Protein AF-A0A9R1H0Z7-F1 (afdb_monomer_lite)

Secondary structure (DSSP, 8-state):
----PPPPPHHHHHHHHHHHHHHHHHHHIIIIIHHHHHHHHHHT-SS-HHHHHHHHHHHHHHHHHHHHHHHHHHHHHHHHHS--HHHHHHHHHHHHHHHHHHHHHHHHHHHH-TT-HHHHHHHHHHHHHHHHHHHHHHHHHHHGGG-

Radius of gyration: 18.46 Å; chains: 1; bounding box: 45×31×62 Å

Structure (mmCIF, N/CA/C/O backbone):
data_AF-A0A9R1H0Z7-F1
#
_entry.id   AF-A0A9R1H0Z7-F1
#
loop_
_atom_site.group_PDB
_atom_site.id
_atom_site.type_symbol
_atom_site.label_atom_id
_atom_site.label_alt_id
_atom_site.label_comp_id
_atom_site.label_asym_id
_atom_site.label_entity_id
_atom_site.label_seq_id
_atom_site.pdbx_PDB_ins_code
_atom_site.Cartn_x
_atom_site.Cartn_y
_atom_site.Cartn_z
_atom_site.occupancy
_atom_site.B_iso_or_equiv
_atom_site.auth_seq_id
_atom_site.auth_comp_id
_atom_site.auth_asym_id
_atom_site.auth_atom_id
_atom_site.pdbx_PDB_model_num
ATOM 1 N N . MET A 1 1 ? -2.146 -20.745 40.136 1.00 42.03 1 MET A N 1
ATOM 2 C CA . MET A 1 1 ? -2.365 -19.402 39.562 1.00 42.03 1 MET A CA 1
ATOM 3 C C . MET A 1 1 ? -2.426 -19.562 38.053 1.00 42.03 1 MET A C 1
ATOM 5 O O . MET A 1 1 ? -1.386 -19.587 37.411 1.00 42.03 1 MET A O 1
ATOM 9 N N . ASP A 1 2 ? -3.625 -19.754 37.502 1.00 48.12 2 ASP A N 1
ATOM 10 C CA . ASP A 1 2 ? -3.820 -19.794 36.050 1.00 48.12 2 ASP A CA 1
ATOM 11 C C . ASP A 1 2 ? -3.721 -18.372 35.506 1.00 48.12 2 ASP A C 1
ATOM 13 O O . ASP A 1 2 ? -4.673 -17.590 35.553 1.00 48.12 2 ASP A O 1
ATOM 17 N N . GLY A 1 3 ? -2.530 -18.016 35.028 1.00 47.34 3 GLY A N 1
ATOM 18 C CA . GLY A 1 3 ? -2.298 -16.781 34.295 1.00 47.34 3 GLY A CA 1
ATOM 19 C C . GLY A 1 3 ? -3.058 -16.824 32.974 1.00 47.34 3 GLY A C 1
ATOM 20 O O . GLY A 1 3 ? -2.512 -17.238 31.952 1.00 47.34 3 GLY A O 1
ATOM 21 N N . LYS A 1 4 ? -4.331 -16.413 32.980 1.00 56.72 4 LYS A N 1
ATOM 22 C CA . LYS A 1 4 ? -5.076 -16.143 31.747 1.00 56.72 4 LYS A CA 1
ATOM 23 C C . LYS A 1 4 ? -4.284 -15.107 30.953 1.00 56.72 4 LYS A C 1
ATOM 25 O O . LYS A 1 4 ? -4.177 -13.957 31.372 1.00 56.72 4 LYS A O 1
ATOM 30 N N . LYS A 1 5 ? -3.714 -15.523 29.816 1.00 57.84 5 LYS A N 1
ATOM 31 C CA . LYS A 1 5 ? -3.049 -14.605 28.886 1.00 57.84 5 LYS A CA 1
ATOM 32 C C . LYS A 1 5 ? -4.028 -13.477 28.534 1.00 57.84 5 LYS A C 1
ATOM 34 O O . LYS A 1 5 ? -5.180 -13.783 28.209 1.00 57.84 5 LYS A O 1
ATOM 39 N N . PRO A 1 6 ? -3.602 -12.204 28.589 1.00 61.47 6 PRO A N 1
ATOM 40 C CA . PRO A 1 6 ? -4.458 -11.096 28.198 1.00 61.47 6 PRO A CA 1
ATOM 41 C C . PRO A 1 6 ? -4.920 -11.305 26.752 1.00 61.47 6 PRO A C 1
ATOM 43 O O . PRO A 1 6 ? -4.118 -11.561 25.852 1.00 61.47 6 PRO A O 1
ATOM 46 N N . LYS A 1 7 ? -6.239 -11.279 26.546 1.00 81.00 7 LYS A N 1
ATOM 47 C CA . LYS A 1 7 ? -6.861 -11.510 25.242 1.00 81.00 7 LYS A CA 1
ATOM 48 C C . LYS A 1 7 ? -6.914 -10.171 24.514 1.00 81.00 7 LYS A C 1
ATOM 50 O O . LYS A 1 7 ? -7.559 -9.247 24.997 1.00 81.00 7 LYS A O 1
ATOM 55 N N . ILE A 1 8 ? -6.223 -10.066 23.380 1.00 79.38 8 ILE A N 1
ATOM 56 C CA . ILE A 1 8 ? -6.230 -8.844 22.565 1.00 79.38 8 ILE A CA 1
ATOM 57 C C . ILE A 1 8 ? -7.672 -8.581 22.089 1.00 79.38 8 ILE A C 1
ATOM 59 O O . ILE A 1 8 ? -8.286 -9.510 21.536 1.00 79.38 8 ILE A O 1
ATOM 63 N N . PRO A 1 9 ? -8.200 -7.356 22.279 1.00 85.25 9 PRO A N 1
ATOM 64 C CA . PRO A 1 9 ? -9.499 -6.950 21.750 1.00 85.25 9 PRO A CA 1
ATOM 65 C C . PRO A 1 9 ? -9.626 -7.240 20.243 1.00 85.25 9 PRO A C 1
ATOM 67 O O . PRO A 1 9 ? -8.643 -7.223 19.495 1.00 85.25 9 PRO A O 1
ATOM 70 N N . ALA A 1 10 ? -10.818 -7.635 19.790 1.00 83.94 10 ALA A N 1
ATOM 71 C CA . ALA A 1 10 ? -11.011 -8.147 18.427 1.00 83.94 10 ALA A CA 1
ATOM 72 C C . ALA A 1 10 ? -10.793 -7.077 17.342 1.00 83.94 10 ALA A C 1
ATOM 74 O O . ALA A 1 10 ? -10.303 -7.379 16.257 1.00 83.94 10 ALA A O 1
ATOM 75 N N . ASP A 1 11 ? -11.137 -5.844 17.665 1.00 80.56 11 ASP A N 1
ATOM 76 C CA . ASP A 1 11 ? -10.887 -4.596 16.954 1.00 80.56 11 ASP A CA 1
ATOM 77 C C . ASP A 1 11 ? -9.399 -4.281 16.811 1.00 80.56 11 ASP A C 1
ATOM 79 O O . ASP A 1 11 ? -8.906 -4.182 15.687 1.00 80.56 11 ASP A O 1
ATOM 83 N N . VAL A 1 12 ? -8.658 -4.256 17.925 1.00 83.12 12 VAL A N 1
ATOM 84 C CA . VAL A 1 12 ? -7.204 -4.049 17.925 1.00 83.12 12 VAL A CA 1
ATOM 85 C C . VAL A 1 12 ? -6.523 -5.111 17.071 1.00 83.12 12 VAL A C 1
ATOM 87 O O . VAL A 1 12 ? -5.655 -4.799 16.256 1.00 83.12 12 VAL A O 1
ATOM 90 N N . ARG A 1 13 ? -6.950 -6.374 17.200 1.00 84.94 13 ARG A N 1
ATOM 91 C CA . ARG A 1 13 ? -6.430 -7.474 16.382 1.00 84.94 13 ARG A CA 1
ATOM 92 C C . ARG A 1 13 ? -6.691 -7.246 14.892 1.00 84.94 13 ARG A C 1
ATOM 94 O O . ARG A 1 13 ? -5.771 -7.434 14.104 1.00 84.94 13 ARG A O 1
ATOM 101 N N . ARG A 1 14 ? -7.901 -6.834 14.503 1.00 83.19 14 ARG A N 1
ATOM 102 C CA . ARG A 1 14 ? -8.255 -6.591 13.094 1.00 83.19 14 ARG A CA 1
ATOM 103 C C . ARG A 1 14 ? -7.528 -5.396 12.495 1.00 83.19 14 ARG A C 1
ATOM 105 O O . ARG A 1 14 ? -6.961 -5.536 11.418 1.00 83.19 14 ARG A O 1
ATOM 112 N N . ALA A 1 15 ? -7.476 -4.260 13.187 1.00 84.06 15 ALA A N 1
ATOM 113 C CA . ALA A 1 15 ? -6.725 -3.097 12.716 1.00 84.06 15 ALA A CA 1
ATOM 114 C C . ALA A 1 15 ? -5.225 -3.407 12.593 1.00 84.06 15 ALA A C 1
ATOM 116 O O . ALA A 1 15 ? -4.585 -3.009 11.623 1.00 84.06 15 ALA A O 1
ATOM 117 N N . SER A 1 16 ? -4.676 -4.182 13.536 1.00 84.00 16 SER A N 1
ATOM 118 C CA . SER A 1 16 ? -3.283 -4.637 13.476 1.00 84.00 16 SER A CA 1
ATOM 119 C C . SER A 1 16 ? -3.044 -5.577 12.296 1.00 84.00 16 SER A C 1
ATOM 121 O O . SER A 1 16 ? -2.036 -5.445 11.612 1.00 84.00 16 SER A O 1
ATOM 123 N N . GLN A 1 17 ? -3.965 -6.509 12.026 1.00 85.62 17 GLN A N 1
ATOM 124 C CA . GLN A 1 17 ? -3.896 -7.376 10.847 1.00 85.62 17 GLN A CA 1
ATOM 125 C C . GLN A 1 17 ? -3.959 -6.560 9.557 1.00 85.62 17 GLN A C 1
ATOM 127 O O . GLN A 1 17 ? -3.157 -6.795 8.662 1.00 85.62 17 GLN A O 1
ATOM 132 N N . TRP A 1 18 ? -4.854 -5.576 9.485 1.00 85.88 18 TRP A N 1
ATOM 133 C CA . TRP A 1 18 ? -4.978 -4.682 8.340 1.00 85.88 18 TRP A CA 1
ATOM 134 C C . TRP A 1 18 ? -3.681 -3.914 8.067 1.00 85.88 18 TRP A C 1
ATOM 136 O O . TRP A 1 18 ? -3.125 -3.994 6.973 1.00 85.88 18 TRP A O 1
ATOM 146 N N . ALA A 1 19 ? -3.157 -3.231 9.088 1.00 88.19 19 ALA A N 1
ATOM 147 C CA . ALA A 1 19 ? -1.897 -2.502 9.003 1.00 88.19 19 ALA A CA 1
ATOM 148 C C . ALA A 1 19 ? -0.724 -3.424 8.637 1.00 88.19 19 ALA A C 1
ATOM 150 O O . ALA A 1 19 ? 0.095 -3.074 7.792 1.00 88.19 19 ALA A O 1
ATOM 151 N N . LEU A 1 20 ? -0.654 -4.620 9.233 1.00 87.12 20 LEU A N 1
ATOM 152 C CA . LEU A 1 20 ? 0.402 -5.591 8.955 1.00 87.12 20 LEU A CA 1
ATOM 153 C C . LEU A 1 20 ? 0.345 -6.096 7.513 1.00 87.12 20 LEU A C 1
ATOM 155 O O . LEU A 1 20 ? 1.388 -6.202 6.875 1.00 87.12 20 LEU A O 1
ATOM 159 N N . VAL A 1 21 ? -0.846 -6.401 6.995 1.00 86.62 21 VAL A N 1
ATOM 160 C CA . VAL A 1 21 ? -1.034 -6.856 5.612 1.00 86.62 21 VAL A CA 1
ATOM 161 C C . VAL A 1 21 ? -0.605 -5.763 4.631 1.00 86.62 21 VAL A C 1
ATOM 163 O O . VAL A 1 21 ? 0.205 -6.047 3.749 1.00 86.62 21 VAL A O 1
ATOM 166 N N . ASN A 1 22 ? -1.035 -4.513 4.830 1.00 85.94 22 ASN A N 1
ATOM 167 C CA . ASN A 1 22 ? -0.638 -3.402 3.958 1.00 85.94 22 ASN A CA 1
ATOM 168 C C . ASN A 1 22 ? 0.852 -3.081 4.045 1.00 85.94 22 ASN A C 1
ATOM 170 O O . ASN A 1 22 ? 1.517 -2.941 3.018 1.00 85.94 22 ASN A O 1
ATOM 174 N N . ALA A 1 23 ? 1.413 -3.029 5.253 1.00 86.62 23 ALA A N 1
ATOM 175 C CA . ALA A 1 23 ? 2.847 -2.843 5.431 1.00 86.62 23 ALA A CA 1
ATOM 176 C C . ALA A 1 23 ? 3.637 -3.968 4.752 1.00 86.62 23 ALA A C 1
ATOM 178 O O . ALA A 1 23 ? 4.591 -3.693 4.030 1.00 86.62 23 ALA A O 1
ATOM 179 N N . SER A 1 24 ? 3.214 -5.224 4.916 1.00 86.31 24 SER A N 1
ATOM 180 C CA . SER A 1 24 ? 3.873 -6.377 4.295 1.00 86.31 24 SER A CA 1
ATOM 181 C C . SER A 1 24 ? 3.802 -6.318 2.773 1.00 86.31 24 SER A C 1
ATOM 183 O O . SER A 1 24 ? 4.800 -6.588 2.112 1.00 86.31 24 SER A O 1
ATOM 185 N N . PHE A 1 25 ? 2.660 -5.921 2.210 1.00 85.62 25 PHE A N 1
ATOM 186 C CA . PHE A 1 25 ? 2.497 -5.743 0.770 1.00 85.62 25 PHE A CA 1
ATOM 187 C C . PHE A 1 25 ? 3.436 -4.668 0.210 1.00 85.62 25 PHE A C 1
ATOM 189 O O . PHE A 1 25 ? 4.153 -4.909 -0.766 1.00 85.62 25 PHE A O 1
ATOM 196 N N . HIS A 1 26 ? 3.480 -3.496 0.844 1.00 85.19 26 HIS A N 1
ATOM 197 C CA . HIS A 1 26 ? 4.337 -2.402 0.395 1.00 85.19 26 HIS A CA 1
ATOM 198 C C . HIS A 1 26 ? 5.825 -2.695 0.626 1.00 85.19 26 HIS A C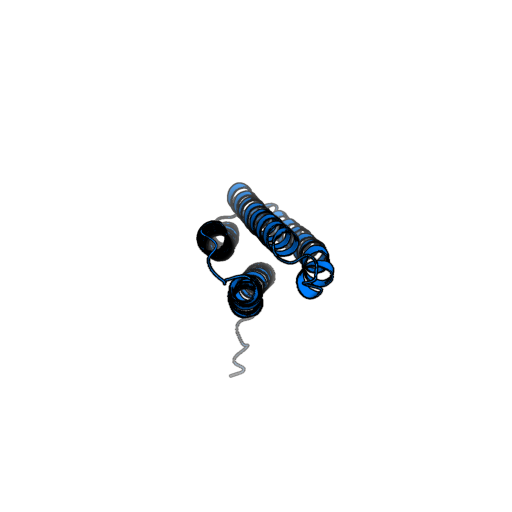 1
ATOM 200 O O . HIS A 1 26 ? 6.640 -2.375 -0.237 1.00 85.19 26 HIS A O 1
ATOM 206 N N . LEU A 1 27 ? 6.190 -3.374 1.719 1.00 86.31 27 LEU A N 1
ATOM 207 C CA . LEU A 1 27 ? 7.557 -3.848 1.961 1.00 86.31 27 LEU A CA 1
ATOM 208 C C . LEU A 1 27 ? 7.972 -4.907 0.940 1.00 86.31 27 LEU A C 1
ATOM 210 O O . LEU A 1 27 ? 9.058 -4.810 0.378 1.00 86.31 27 LEU A O 1
ATOM 214 N N . PHE A 1 28 ? 7.117 -5.891 0.658 1.00 83.88 28 PHE A N 1
ATOM 215 C CA . PHE A 1 28 ? 7.384 -6.889 -0.374 1.00 83.88 28 PHE A CA 1
ATOM 216 C C . PHE A 1 28 ? 7.587 -6.217 -1.734 1.00 83.88 28 PHE A C 1
ATOM 218 O O . PHE A 1 28 ? 8.560 -6.503 -2.427 1.00 83.88 28 PHE A O 1
ATOM 225 N N . SER A 1 29 ? 6.731 -5.258 -2.084 1.00 80.38 29 SER A N 1
ATOM 226 C CA . SER A 1 29 ? 6.877 -4.489 -3.321 1.00 80.38 29 SER A CA 1
ATOM 227 C C . SER A 1 29 ? 8.200 -3.709 -3.346 1.00 80.38 29 SER A C 1
ATOM 229 O O . SER A 1 29 ? 8.940 -3.764 -4.328 1.00 80.38 29 SER A O 1
ATOM 231 N N . PHE A 1 30 ? 8.566 -3.065 -2.235 1.00 81.25 30 PHE A N 1
ATOM 232 C CA . PHE A 1 30 ? 9.821 -2.326 -2.108 1.00 81.25 30 PHE A CA 1
ATOM 233 C C . PHE A 1 30 ? 11.062 -3.223 -2.210 1.00 81.25 30 PHE A C 1
ATOM 235 O O . PHE A 1 30 ? 12.031 -2.841 -2.856 1.00 81.25 30 PHE A O 1
ATOM 242 N N . PHE A 1 31 ? 11.071 -4.396 -1.574 1.00 81.06 31 PHE A N 1
ATOM 243 C CA . PHE A 1 31 ? 12.267 -5.239 -1.482 1.00 81.06 31 PHE A CA 1
ATOM 244 C C . PHE A 1 31 ? 12.378 -6.294 -2.581 1.00 81.06 31 PHE A C 1
ATOM 246 O O . PHE A 1 31 ? 13.492 -6.644 -2.952 1.00 81.06 31 PHE A O 1
ATOM 253 N N . ALA A 1 32 ? 11.266 -6.809 -3.108 1.00 75.94 32 ALA A N 1
ATOM 254 C CA . ALA A 1 32 ? 11.280 -7.869 -4.118 1.00 75.94 32 ALA A CA 1
ATOM 255 C C . ALA A 1 32 ? 11.092 -7.326 -5.541 1.00 75.94 32 ALA A C 1
ATOM 257 O O . ALA A 1 32 ? 11.758 -7.783 -6.474 1.00 75.94 32 ALA A O 1
ATOM 258 N N . VAL A 1 33 ? 10.215 -6.332 -5.719 1.00 73.31 33 VAL A N 1
ATOM 259 C CA . VAL A 1 33 ? 9.879 -5.801 -7.051 1.00 73.31 33 VAL A CA 1
ATOM 260 C C . VAL A 1 33 ? 10.840 -4.691 -7.467 1.00 73.31 33 VAL A C 1
ATOM 262 O O . VAL A 1 33 ? 11.240 -4.630 -8.623 1.00 73.31 33 VAL A O 1
ATOM 265 N N . ARG A 1 34 ? 11.288 -3.838 -6.539 1.00 75.62 34 ARG A N 1
ATOM 266 C CA . ARG A 1 34 ? 12.234 -2.761 -6.875 1.00 75.62 34 ARG A CA 1
ATOM 267 C C . ARG A 1 34 ? 13.570 -3.270 -7.435 1.00 75.62 34 ARG A C 1
ATOM 269 O O . ARG A 1 34 ? 13.996 -2.708 -8.439 1.00 75.62 34 ARG A O 1
ATOM 276 N N . PRO A 1 35 ? 14.244 -4.291 -6.864 1.00 73.12 35 PRO A N 1
ATOM 277 C CA . PRO A 1 35 ? 15.506 -4.759 -7.433 1.00 73.12 35 PRO A CA 1
ATOM 278 C C . PRO A 1 35 ? 15.308 -5.414 -8.798 1.00 73.12 35 PRO A C 1
ATOM 280 O O . PRO A 1 35 ? 16.086 -5.162 -9.705 1.00 73.12 35 PRO A O 1
ATOM 283 N N . SER A 1 36 ? 14.245 -6.206 -8.971 1.00 70.06 36 SER A N 1
ATOM 284 C CA . SER A 1 36 ? 13.924 -6.829 -10.262 1.00 70.06 36 SER A CA 1
ATOM 285 C C . SER A 1 36 ? 13.578 -5.789 -11.332 1.00 70.06 36 SER A C 1
ATOM 287 O O . SER A 1 36 ? 14.040 -5.910 -12.463 1.00 70.06 36 SER A O 1
ATOM 289 N N . ALA A 1 37 ? 12.874 -4.718 -10.961 1.00 70.00 37 ALA A N 1
ATOM 290 C CA . ALA A 1 37 ? 12.657 -3.557 -11.818 1.00 70.00 37 ALA A CA 1
ATOM 291 C C . ALA A 1 37 ? 13.966 -2.832 -12.161 1.00 70.00 37 ALA A C 1
ATOM 293 O O . ALA A 1 37 ? 14.188 -2.495 -13.318 1.00 70.00 37 ALA A O 1
ATOM 294 N N . ALA A 1 38 ? 14.856 -2.631 -11.185 1.00 72.25 38 ALA A N 1
ATOM 295 C CA . ALA A 1 38 ? 16.163 -2.025 -11.428 1.00 72.25 38 ALA A CA 1
ATOM 296 C C . ALA A 1 38 ? 17.010 -2.871 -12.390 1.00 72.25 38 ALA A C 1
ATOM 298 O O . ALA A 1 38 ? 17.647 -2.313 -13.271 1.00 72.25 38 ALA A O 1
ATOM 299 N N . TYR A 1 39 ? 16.968 -4.204 -12.285 1.00 69.75 39 TYR A N 1
ATOM 300 C CA . TYR A 1 39 ? 17.622 -5.097 -13.247 1.00 69.75 39 TYR A CA 1
ATOM 301 C C . TYR A 1 39 ? 17.010 -5.014 -14.650 1.00 69.75 39 TYR A C 1
ATOM 303 O O . TYR A 1 39 ? 17.758 -5.016 -15.623 1.00 69.75 39 TYR A O 1
ATOM 311 N N . ALA A 1 40 ? 15.681 -4.928 -14.769 1.00 68.25 40 ALA A N 1
ATOM 312 C CA . ALA A 1 40 ? 15.017 -4.767 -16.063 1.00 68.25 40 ALA A CA 1
ATOM 313 C C . ALA A 1 40 ? 15.410 -3.439 -16.735 1.00 68.25 40 ALA A C 1
ATOM 315 O O . ALA A 1 40 ? 15.769 -3.422 -17.910 1.00 68.25 40 ALA A O 1
ATOM 316 N N . VAL A 1 41 ? 15.439 -2.344 -15.966 1.00 67.62 41 VAL A N 1
ATOM 317 C CA . VAL A 1 41 ? 15.874 -1.024 -16.450 1.00 67.62 41 VAL A CA 1
ATOM 318 C C . VAL A 1 41 ? 17.373 -1.023 -16.782 1.00 67.62 41 VAL A C 1
ATOM 320 O O . VAL A 1 41 ? 17.753 -0.532 -17.841 1.00 67.62 41 VAL A O 1
ATOM 323 N N . ALA A 1 42 ? 18.217 -1.645 -15.952 1.00 67.94 42 ALA A N 1
ATOM 324 C CA . ALA A 1 42 ? 19.658 -1.770 -16.188 1.00 67.94 42 ALA A CA 1
ATOM 325 C C . ALA A 1 42 ? 20.008 -2.666 -17.393 1.00 67.94 42 ALA A C 1
ATOM 327 O O . ALA A 1 42 ? 21.010 -2.454 -18.071 1.00 67.94 42 ALA A O 1
ATOM 328 N N . GLY A 1 43 ? 19.169 -3.649 -17.730 1.00 63.41 43 GLY A N 1
ATOM 329 C CA . GLY A 1 43 ? 19.301 -4.408 -18.979 1.00 63.41 43 GLY A CA 1
ATOM 330 C C . GLY A 1 43 ? 19.145 -3.535 -20.233 1.00 63.41 43 GLY A C 1
ATOM 331 O O . GLY A 1 43 ? 19.678 -3.873 -21.288 1.00 63.41 43 GLY A O 1
ATOM 332 N N . TYR A 1 44 ? 18.468 -2.392 -20.099 1.00 57.19 44 TYR A N 1
ATOM 333 C CA . TYR A 1 44 ? 18.287 -1.371 -21.131 1.00 57.19 44 TYR A CA 1
ATOM 334 C C . TYR A 1 44 ? 19.381 -0.272 -21.085 1.00 57.19 44 TYR A C 1
ATOM 336 O O . TYR A 1 44 ? 19.479 0.540 -22.005 1.00 57.19 44 TYR A O 1
ATOM 344 N N . GLU A 1 45 ? 20.228 -0.242 -20.041 1.00 56.38 45 GLU A N 1
ATOM 345 C CA . GLU A 1 45 ? 21.135 0.868 -19.663 1.00 56.38 45 GLU A CA 1
ATOM 346 C C . GLU A 1 45 ? 22.418 1.032 -20.495 1.00 56.38 45 GLU A C 1
ATOM 348 O O . GLU A 1 45 ? 23.368 1.694 -20.065 1.00 56.38 45 GLU A O 1
ATOM 353 N N . ALA A 1 46 ? 22.471 0.582 -21.743 1.00 52.88 46 ALA A N 1
ATOM 354 C CA . ALA A 1 46 ? 23.501 1.130 -22.619 1.00 52.88 46 ALA A CA 1
ATOM 355 C C . ALA A 1 46 ? 23.112 2.571 -23.027 1.00 52.88 46 ALA A C 1
ATOM 357 O O . ALA A 1 46 ? 22.620 2.797 -24.125 1.00 52.88 46 ALA A O 1
ATOM 358 N N . THR A 1 47 ? 23.373 3.558 -22.152 1.00 54.00 47 THR A N 1
ATOM 359 C CA . THR A 1 47 ? 23.495 5.017 -22.422 1.00 54.00 47 THR A CA 1
ATOM 360 C C . THR A 1 47 ? 22.247 5.929 -22.503 1.00 54.00 47 THR A C 1
ATOM 362 O O . THR A 1 47 ? 22.313 6.963 -23.166 1.00 54.00 47 THR A O 1
ATOM 365 N N . CYS A 1 48 ? 21.134 5.666 -21.801 1.00 67.88 48 CYS A N 1
ATOM 366 C CA . CYS A 1 48 ? 19.942 6.539 -21.891 1.00 67.88 48 CYS A CA 1
ATOM 367 C C . CYS A 1 48 ? 19.647 7.364 -20.616 1.00 67.88 48 CYS A C 1
ATOM 369 O O . CYS A 1 48 ? 19.375 6.814 -19.551 1.00 67.88 48 CYS A O 1
ATOM 371 N N . SER A 1 49 ? 19.614 8.700 -20.742 1.00 68.06 49 SER A N 1
ATOM 372 C CA . SER A 1 49 ? 19.237 9.642 -19.666 1.00 68.06 49 SER A CA 1
ATOM 373 C C . SER A 1 49 ? 17.806 9.438 -19.145 1.00 68.06 49 SER A C 1
ATOM 375 O O . SER A 1 49 ? 17.515 9.793 -18.003 1.00 68.06 49 SER A O 1
ATOM 377 N N . GLU A 1 50 ? 16.906 8.874 -19.954 1.00 69.75 50 GLU A N 1
ATOM 378 C CA . GLU A 1 50 ? 15.520 8.593 -19.556 1.00 69.75 50 GLU A CA 1
ATOM 379 C C . GLU A 1 50 ? 15.429 7.419 -18.564 1.00 69.75 50 GLU A C 1
ATOM 381 O O . GLU A 1 50 ? 14.536 7.400 -17.717 1.00 69.75 50 GLU A O 1
ATOM 386 N N . CYS A 1 51 ? 16.388 6.482 -18.590 1.00 71.50 51 CYS A N 1
ATOM 387 C CA . CYS A 1 51 ? 16.430 5.334 -17.673 1.00 71.50 51 CYS A CA 1
ATOM 388 C C . CYS A 1 51 ? 16.754 5.753 -16.228 1.00 71.50 51 CYS A C 1
ATOM 390 O O . CYS A 1 51 ? 16.152 5.245 -15.278 1.00 71.50 51 CYS A O 1
ATOM 392 N N . VAL A 1 52 ? 17.644 6.737 -16.057 1.00 72.06 52 VAL A N 1
ATOM 393 C CA . VAL A 1 52 ? 17.966 7.320 -14.741 1.00 72.06 52 VAL A CA 1
ATOM 394 C C . VAL A 1 52 ? 16.740 8.031 -14.162 1.00 72.06 52 VAL A C 1
ATOM 396 O O . VAL A 1 52 ? 16.341 7.762 -13.030 1.00 72.06 52 VAL A O 1
ATOM 399 N N . ALA A 1 53 ? 16.067 8.859 -14.970 1.00 79.00 53 ALA A N 1
ATOM 400 C CA . ALA A 1 53 ? 14.856 9.565 -14.552 1.00 79.00 53 ALA A CA 1
ATOM 401 C C . ALA A 1 53 ? 13.711 8.605 -14.174 1.00 79.00 53 ALA A C 1
ATOM 403 O O . ALA A 1 53 ? 12.984 8.845 -13.205 1.00 79.00 53 ALA A O 1
ATOM 404 N N . LEU A 1 54 ? 13.559 7.497 -14.906 1.00 81.44 54 LEU A N 1
ATOM 405 C CA . LEU A 1 54 ? 12.592 6.450 -14.582 1.00 81.44 54 LEU A CA 1
ATOM 406 C C . LEU A 1 54 ? 12.918 5.764 -13.246 1.00 81.44 54 LEU A C 1
ATOM 408 O O . LEU A 1 54 ? 12.021 5.565 -12.424 1.00 81.44 54 LEU A O 1
ATOM 412 N N . THR A 1 55 ? 14.187 5.435 -13.007 1.00 80.62 55 THR A N 1
ATOM 413 C CA . THR A 1 55 ? 14.647 4.783 -11.769 1.00 80.62 55 THR A CA 1
ATOM 414 C C . THR A 1 55 ? 14.408 5.656 -10.537 1.00 80.62 55 THR A C 1
ATOM 416 O O . THR A 1 55 ? 13.914 5.169 -9.509 1.00 80.62 55 THR A O 1
ATOM 419 N N . ASP A 1 56 ? 14.684 6.956 -10.644 1.00 83.44 56 ASP A N 1
ATOM 420 C CA . ASP A 1 56 ? 14.416 7.929 -9.583 1.00 83.44 56 ASP A CA 1
ATOM 421 C C . ASP A 1 56 ? 12.914 8.059 -9.317 1.00 83.44 56 ASP A C 1
ATOM 423 O O . ASP A 1 56 ? 12.469 8.010 -8.165 1.00 83.44 56 ASP A O 1
ATOM 427 N N . LYS A 1 57 ? 12.105 8.134 -10.381 1.00 87.69 57 LYS A N 1
ATOM 428 C CA . LYS A 1 57 ? 10.642 8.195 -10.281 1.00 87.69 57 LYS A CA 1
ATOM 429 C C . LYS A 1 57 ? 10.063 6.951 -9.605 1.00 87.69 57 LYS A C 1
ATOM 431 O O . LYS A 1 57 ? 9.239 7.080 -8.699 1.00 87.69 57 LYS A O 1
ATOM 436 N N . LEU A 1 58 ? 10.507 5.755 -9.998 1.00 86.50 58 LEU A N 1
ATOM 437 C CA . LEU A 1 58 ? 10.100 4.494 -9.370 1.00 86.50 58 LEU A CA 1
ATOM 438 C C . LEU A 1 58 ? 10.514 4.449 -7.895 1.00 86.50 58 LEU A C 1
ATOM 440 O O . LEU A 1 58 ? 9.710 4.075 -7.042 1.00 86.50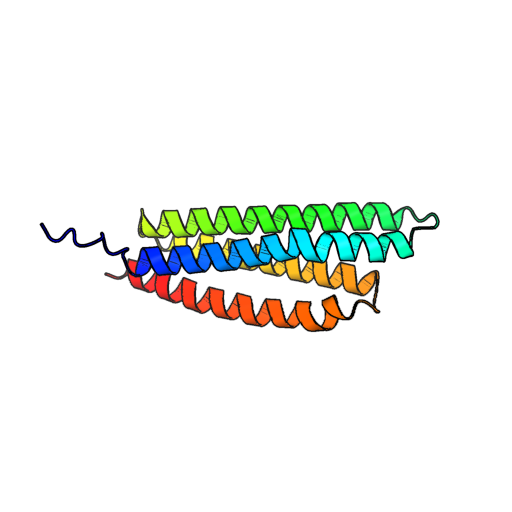 58 LEU A O 1
ATOM 444 N N . SER A 1 59 ? 11.733 4.884 -7.569 1.00 85.44 59 SER A N 1
ATOM 445 C CA . SER A 1 59 ? 12.204 4.961 -6.181 1.00 85.44 59 SER A CA 1
ATOM 446 C C . SER A 1 59 ? 11.348 5.913 -5.336 1.00 85.44 59 SER A C 1
ATOM 448 O O . SER A 1 59 ? 10.982 5.566 -4.212 1.00 85.44 59 SER A O 1
ATOM 450 N N . GLY A 1 60 ? 10.964 7.067 -5.888 1.00 89.00 60 GLY A N 1
ATOM 451 C CA . GLY A 1 60 ? 10.042 8.003 -5.245 1.00 89.00 60 GLY A CA 1
ATOM 452 C C . GLY A 1 60 ? 8.667 7.388 -4.973 1.00 89.00 60 GLY A C 1
ATOM 453 O O . GLY A 1 60 ? 8.161 7.492 -3.857 1.00 89.00 60 GLY A O 1
ATOM 454 N N . LEU A 1 61 ? 8.088 6.678 -5.947 1.00 91.12 61 LEU A N 1
ATOM 455 C CA . LEU A 1 61 ? 6.800 5.991 -5.778 1.00 91.12 61 LEU A CA 1
ATOM 456 C C . LEU A 1 61 ? 6.853 4.937 -4.666 1.00 91.12 61 LEU A C 1
ATOM 458 O O . LEU A 1 61 ? 5.947 4.871 -3.833 1.00 91.12 61 LEU A O 1
ATOM 462 N N . TRP A 1 62 ? 7.928 4.149 -4.612 1.00 88.50 62 TRP A N 1
ATOM 463 C CA . TRP A 1 62 ? 8.128 3.144 -3.568 1.00 88.50 62 TRP A CA 1
ATOM 464 C C . TRP A 1 62 ? 8.256 3.755 -2.169 1.00 88.50 62 TRP A C 1
ATOM 466 O O . TRP A 1 62 ? 7.674 3.230 -1.219 1.00 88.50 62 TRP A O 1
ATOM 476 N N . LEU A 1 63 ? 8.952 4.887 -2.034 1.00 89.62 63 LEU A N 1
ATOM 477 C CA . LEU A 1 63 ? 9.034 5.620 -0.767 1.00 89.62 63 LEU A CA 1
ATOM 478 C C . LEU A 1 63 ? 7.672 6.175 -0.335 1.00 89.62 63 LEU A C 1
ATOM 480 O O . LEU A 1 63 ? 7.308 6.047 0.835 1.00 89.62 63 LEU A O 1
ATOM 484 N N . VAL A 1 64 ? 6.897 6.736 -1.268 1.00 92.25 64 VAL A N 1
ATOM 485 C CA . VAL A 1 64 ? 5.541 7.228 -0.982 1.00 92.25 64 VAL A CA 1
ATOM 486 C C . VAL A 1 64 ? 4.637 6.089 -0.512 1.00 92.25 64 VAL A C 1
ATOM 488 O O . VAL A 1 64 ? 3.913 6.259 0.461 1.00 92.25 64 VAL A O 1
ATOM 491 N N . MET A 1 65 ? 4.714 4.908 -1.127 1.00 90.88 65 MET A N 1
ATOM 492 C CA . MET A 1 65 ? 3.951 3.735 -0.686 1.00 90.88 65 MET A CA 1
ATOM 493 C C . MET A 1 65 ? 4.297 3.281 0.734 1.00 90.88 65 MET A C 1
ATOM 495 O O . MET A 1 65 ? 3.394 3.009 1.524 1.00 90.88 65 MET A O 1
ATOM 499 N N . LEU A 1 66 ? 5.587 3.227 1.085 1.00 89.81 66 LEU A N 1
ATOM 500 C CA . LEU A 1 66 ? 6.007 2.911 2.454 1.00 89.81 66 LEU A CA 1
ATOM 501 C C . LEU A 1 66 ? 5.482 3.946 3.452 1.00 89.81 66 LEU A C 1
ATOM 503 O O . LEU A 1 66 ? 5.014 3.591 4.535 1.00 89.81 66 LEU A O 1
ATOM 507 N N . TRP A 1 67 ? 5.520 5.221 3.069 1.00 93.75 67 TRP A N 1
ATOM 508 C CA . TRP A 1 67 ? 4.957 6.290 3.878 1.00 93.75 67 TRP A CA 1
ATOM 509 C C . TRP A 1 67 ? 3.438 6.148 4.038 1.00 93.75 67 TRP A C 1
ATOM 511 O O . TRP A 1 67 ? 2.940 6.254 5.157 1.00 93.75 67 TRP A O 1
ATOM 521 N N . CYS A 1 68 ? 2.705 5.826 2.967 1.00 92.50 68 CYS A N 1
ATOM 522 C CA . CYS A 1 68 ? 1.270 5.550 3.026 1.00 92.50 68 CYS A CA 1
ATOM 523 C C . CYS A 1 68 ? 0.960 4.391 3.979 1.00 92.50 68 CYS A C 1
ATOM 525 O O . CYS A 1 68 ? 0.062 4.515 4.805 1.00 92.50 68 CYS A O 1
ATOM 527 N N . ALA A 1 69 ? 1.727 3.300 3.937 1.00 90.25 69 ALA A N 1
ATOM 528 C CA . ALA A 1 69 ? 1.540 2.179 4.857 1.00 90.25 69 ALA A CA 1
ATOM 529 C C . ALA A 1 69 ? 1.690 2.611 6.328 1.00 90.25 69 ALA A C 1
ATOM 531 O O . ALA A 1 69 ? 0.853 2.284 7.172 1.00 90.25 69 ALA A O 1
ATOM 532 N N . ALA A 1 70 ? 2.728 3.395 6.633 1.00 91.12 70 ALA A N 1
ATOM 533 C CA . ALA A 1 70 ? 2.965 3.911 7.980 1.00 91.12 70 ALA A CA 1
ATOM 534 C C . ALA A 1 70 ? 1.864 4.887 8.431 1.00 91.12 70 ALA A C 1
ATOM 536 O O . ALA A 1 70 ? 1.341 4.769 9.540 1.00 91.12 70 ALA A O 1
ATOM 537 N N . ALA A 1 71 ? 1.476 5.826 7.565 1.00 91.81 71 ALA A N 1
ATOM 538 C CA . ALA A 1 71 ? 0.426 6.799 7.845 1.00 91.81 71 ALA A CA 1
ATOM 539 C C . ALA A 1 71 ? -0.951 6.134 8.009 1.00 91.81 71 ALA A C 1
ATOM 541 O O . ALA A 1 71 ? -1.716 6.518 8.892 1.00 91.81 71 ALA A O 1
ATOM 542 N N . GLN A 1 72 ? -1.251 5.093 7.228 1.00 93.88 72 GLN A N 1
ATOM 543 C CA . GLN A 1 72 ? -2.466 4.301 7.389 1.00 93.88 72 GLN A CA 1
ATOM 544 C C . GLN A 1 72 ? -2.482 3.565 8.729 1.00 93.88 72 GLN A C 1
ATOM 546 O O . GLN A 1 72 ? -3.485 3.627 9.440 1.00 93.88 72 GLN A O 1
ATOM 551 N N . ALA A 1 73 ? -1.388 2.892 9.093 1.00 90.44 73 ALA A N 1
ATOM 552 C CA . ALA A 1 73 ? -1.284 2.204 10.375 1.00 90.44 73 ALA A CA 1
ATOM 553 C C . ALA A 1 73 ? -1.487 3.176 11.550 1.00 90.44 73 ALA A C 1
ATOM 555 O O . ALA A 1 73 ? -2.226 2.872 12.487 1.00 90.44 73 ALA A O 1
ATOM 556 N N . ALA A 1 74 ? -0.894 4.371 11.468 1.00 92.06 74 ALA A N 1
ATOM 557 C CA . ALA A 1 74 ? -1.077 5.425 12.460 1.00 92.06 74 ALA A CA 1
ATOM 558 C C . ALA A 1 74 ? -2.535 5.910 12.531 1.00 92.06 74 ALA A C 1
ATOM 560 O O . ALA A 1 74 ? -3.089 6.004 13.623 1.00 92.06 74 ALA A O 1
ATOM 561 N N . ALA A 1 75 ? -3.183 6.164 11.391 1.00 90.38 75 ALA A N 1
ATOM 562 C CA . ALA A 1 75 ? -4.580 6.595 11.341 1.00 90.38 75 ALA A CA 1
ATOM 563 C C . ALA A 1 75 ? -5.548 5.521 11.872 1.00 90.38 75 ALA A C 1
ATOM 565 O O . ALA A 1 75 ? -6.470 5.841 12.619 1.00 90.38 75 ALA A O 1
ATOM 566 N N . ALA A 1 76 ? -5.310 4.245 11.556 1.00 87.50 76 ALA A N 1
ATOM 567 C CA . ALA A 1 76 ? -6.083 3.130 12.099 1.00 87.50 76 ALA A CA 1
ATOM 568 C C . ALA A 1 76 ? -5.891 2.995 13.620 1.00 87.50 76 ALA A C 1
ATOM 570 O O . ALA A 1 76 ? -6.860 2.793 14.347 1.00 87.50 76 ALA A O 1
ATOM 571 N N . GLY A 1 77 ? -4.661 3.167 14.115 1.00 88.25 77 GLY A N 1
ATOM 572 C CA . GLY A 1 77 ? -4.377 3.217 15.551 1.00 88.25 77 GLY A CA 1
ATOM 573 C C . GLY A 1 77 ? -5.077 4.388 16.246 1.00 88.25 77 GLY A C 1
ATOM 574 O O . GLY A 1 77 ? -5.701 4.201 17.287 1.00 88.25 77 GLY A O 1
ATOM 575 N N . LEU A 1 78 ? -5.052 5.579 15.640 1.00 87.62 78 LEU A N 1
ATOM 576 C CA . LEU A 1 78 ? -5.776 6.750 16.139 1.00 87.62 78 LEU A CA 1
ATOM 577 C C . LEU A 1 78 ? -7.286 6.520 16.166 1.00 87.62 78 LEU A C 1
ATOM 579 O O . LEU A 1 78 ? -7.921 6.914 17.134 1.00 87.62 78 LEU A O 1
ATOM 583 N N . ALA A 1 79 ? -7.855 5.861 15.156 1.00 86.62 79 ALA A N 1
ATOM 584 C CA . ALA A 1 79 ? -9.276 5.520 15.134 1.00 86.62 79 ALA A CA 1
ATOM 585 C C . ALA A 1 79 ? -9.673 4.547 16.259 1.00 86.62 79 ALA A C 1
ATOM 587 O O . ALA A 1 79 ? -10.800 4.614 16.736 1.00 86.62 79 ALA A O 1
ATOM 588 N N . LEU A 1 80 ? -8.757 3.682 16.711 1.00 84.88 80 LEU A N 1
ATOM 589 C CA . LEU A 1 80 ? -8.984 2.811 17.870 1.00 84.88 80 LEU A CA 1
ATOM 590 C C . LEU A 1 80 ? -8.852 3.547 19.209 1.00 84.88 80 LEU A C 1
ATOM 592 O O . LEU A 1 80 ? -9.580 3.249 20.148 1.00 84.88 80 LEU A O 1
ATOM 596 N N . MET A 1 81 ? -7.902 4.480 19.324 1.00 85.94 81 MET A N 1
ATOM 597 C CA . MET A 1 81 ? -7.685 5.236 20.567 1.00 85.94 81 MET A CA 1
ATOM 598 C C . MET A 1 81 ? -8.713 6.354 20.755 1.00 85.94 81 MET A C 1
ATOM 600 O O . MET A 1 81 ? -9.083 6.681 21.879 1.00 85.94 81 MET A O 1
ATOM 604 N N . LEU A 1 82 ? -9.131 6.960 19.648 1.00 85.00 82 LEU A N 1
ATOM 605 C CA . LEU A 1 82 ? -10.053 8.079 19.564 1.00 85.00 82 LEU A CA 1
ATOM 606 C C . LEU A 1 82 ? -11.082 7.719 18.484 1.00 85.00 82 LEU A C 1
ATOM 608 O O . LEU A 1 82 ? -10.821 8.009 17.308 1.00 85.00 82 LEU A O 1
ATOM 612 N N . PRO A 1 83 ? -12.206 7.067 18.852 1.00 67.75 83 PRO A N 1
ATOM 613 C CA . PRO A 1 83 ? -13.234 6.628 17.913 1.00 67.75 83 PRO A CA 1
ATOM 614 C C . PRO A 1 83 ? -13.847 7.840 17.212 1.00 67.75 83 PRO A C 1
ATOM 616 O O . PRO A 1 83 ? -14.803 8.465 17.656 1.00 67.75 83 PRO A O 1
ATOM 619 N N . CYS A 1 84 ? -13.218 8.209 16.105 1.00 76.31 84 CYS A N 1
ATOM 620 C CA . CYS A 1 84 ? -13.581 9.316 15.251 1.00 76.31 84 CYS A CA 1
ATOM 621 C C . CYS A 1 84 ? -13.591 8.785 13.826 1.00 76.31 84 CYS A C 1
ATOM 623 O O . CYS A 1 84 ? -12.569 8.313 13.312 1.00 76.31 84 CYS A O 1
ATOM 625 N N . ARG A 1 85 ? -14.757 8.878 13.178 1.00 79.12 85 ARG A N 1
ATOM 626 C CA . ARG A 1 85 ? -14.950 8.424 11.796 1.00 79.12 85 ARG A CA 1
ATOM 627 C C . ARG A 1 85 ? -13.948 9.074 10.838 1.00 79.12 85 ARG A C 1
ATOM 629 O O . ARG A 1 85 ? -13.554 8.441 9.863 1.00 79.12 85 ARG A O 1
ATOM 636 N N . ASP A 1 86 ? -13.468 10.279 11.142 1.00 86.75 86 ASP A N 1
ATOM 637 C CA . ASP A 1 86 ? -12.462 10.968 10.331 1.00 86.75 86 ASP A CA 1
ATOM 638 C C . ASP A 1 86 ? -11.113 10.243 10.311 1.00 86.75 86 ASP A C 1
ATOM 640 O O . ASP A 1 86 ? -10.485 10.180 9.258 1.00 86.75 86 ASP A O 1
ATOM 644 N N . ASN A 1 87 ? -10.696 9.616 11.416 1.00 86.12 87 ASN A N 1
ATOM 645 C CA . ASN A 1 87 ? -9.453 8.839 11.467 1.00 86.12 87 ASN A CA 1
ATOM 646 C C . ASN A 1 87 ? -9.570 7.541 10.657 1.00 86.12 87 ASN A C 1
ATOM 648 O O . ASN A 1 87 ? -8.652 7.186 9.916 1.00 86.12 87 ASN A O 1
ATOM 652 N N . ALA A 1 88 ? -10.718 6.860 10.735 1.00 86.19 88 ALA A N 1
ATOM 653 C CA . ALA A 1 88 ? -10.989 5.682 9.911 1.00 86.19 88 ALA A CA 1
ATOM 654 C C . ALA A 1 88 ? -11.025 6.052 8.418 1.00 86.19 88 ALA A C 1
ATOM 656 O O . ALA A 1 88 ? -10.413 5.381 7.584 1.00 86.19 88 ALA A O 1
ATOM 657 N N . ASN A 1 89 ? -11.691 7.160 8.078 1.00 88.38 89 ASN A N 1
ATOM 658 C CA . ASN A 1 89 ? -11.731 7.700 6.720 1.00 88.38 89 ASN A CA 1
ATOM 659 C C . ASN A 1 89 ? -10.336 8.096 6.226 1.00 88.38 89 ASN A C 1
ATOM 661 O O . ASN A 1 89 ? -10.005 7.854 5.066 1.00 88.38 89 ASN A O 1
ATOM 665 N N . LEU A 1 90 ? -9.514 8.696 7.090 1.00 90.50 90 LEU A N 1
ATOM 666 C CA . LEU A 1 90 ? -8.130 9.030 6.781 1.00 90.50 90 LEU A CA 1
ATOM 667 C C . LEU A 1 90 ? -7.319 7.766 6.487 1.00 90.50 90 LEU A C 1
ATOM 669 O O . LEU A 1 90 ? -6.631 7.732 5.471 1.00 90.50 90 LEU A O 1
ATOM 673 N N . ALA A 1 91 ? -7.449 6.720 7.310 1.00 89.50 91 ALA A N 1
ATOM 674 C CA . ALA A 1 91 ? -6.781 5.440 7.085 1.00 89.50 91 ALA A CA 1
ATOM 675 C C . ALA A 1 91 ? -7.119 4.874 5.697 1.00 89.50 91 ALA A C 1
ATOM 677 O O . ALA A 1 91 ? -6.209 4.574 4.929 1.00 89.50 91 ALA A O 1
ATOM 678 N N . LEU A 1 92 ? -8.406 4.841 5.327 1.00 89.62 92 LEU A N 1
ATOM 679 C CA . LEU A 1 92 ? -8.836 4.384 4.003 1.00 89.62 92 LEU A CA 1
ATOM 680 C C . LEU A 1 92 ? -8.290 5.261 2.867 1.00 89.62 92 LEU A C 1
ATOM 682 O O . LEU A 1 92 ? -7.803 4.743 1.864 1.00 89.62 92 LEU A O 1
ATOM 686 N N . ARG A 1 93 ? -8.355 6.592 3.001 1.00 92.12 93 ARG A N 1
ATOM 687 C CA . ARG A 1 93 ? -7.837 7.516 1.977 1.00 92.12 93 ARG A CA 1
ATOM 688 C C . ARG A 1 93 ? -6.349 7.299 1.738 1.00 92.12 93 ARG A C 1
ATOM 690 O O . ARG A 1 93 ? -5.922 7.245 0.589 1.00 92.12 93 ARG A O 1
ATOM 697 N N . VAL A 1 94 ? -5.571 7.153 2.808 1.00 90.88 94 VAL A N 1
ATOM 698 C CA . VAL A 1 94 ? -4.129 6.907 2.716 1.00 90.88 94 VAL A CA 1
ATOM 699 C C . VAL A 1 94 ? -3.845 5.554 2.056 1.00 90.88 94 VAL A C 1
ATOM 701 O O . VAL A 1 94 ? -2.965 5.484 1.199 1.00 90.88 94 VAL A O 1
ATOM 704 N N . THR A 1 95 ? -4.623 4.511 2.362 1.00 90.50 95 THR A N 1
ATOM 705 C CA . THR A 1 95 ? -4.541 3.221 1.659 1.00 90.50 95 THR A CA 1
ATOM 706 C C . THR A 1 95 ? -4.791 3.357 0.159 1.00 90.50 95 THR A C 1
ATOM 708 O O . THR A 1 95 ? -4.011 2.851 -0.646 1.00 90.50 95 THR A O 1
ATOM 711 N N . ILE A 1 96 ? -5.850 4.074 -0.235 1.00 89.88 96 ILE A N 1
ATOM 712 C CA . ILE A 1 96 ? -6.192 4.299 -1.648 1.00 89.88 96 ILE A CA 1
ATOM 713 C C . ILE A 1 96 ? -5.043 5.009 -2.371 1.00 89.88 96 ILE A C 1
ATOM 715 O O . ILE A 1 96 ? -4.689 4.621 -3.483 1.00 89.88 96 ILE A O 1
ATOM 719 N N . VAL A 1 97 ? -4.431 6.016 -1.739 1.00 92.00 97 VAL A N 1
ATOM 720 C CA . VAL A 1 97 ? -3.248 6.692 -2.292 1.00 92.00 97 VAL A CA 1
ATOM 721 C C . VAL A 1 97 ? -2.092 5.703 -2.465 1.00 92.00 97 VAL A C 1
ATOM 723 O O . VAL A 1 97 ? -1.481 5.684 -3.531 1.00 92.00 97 VAL A O 1
ATOM 726 N N . GLY A 1 98 ? -1.828 4.840 -1.479 1.00 89.50 98 GLY A N 1
ATOM 727 C CA . GLY A 1 98 ? -0.806 3.792 -1.574 1.00 89.50 98 GLY A CA 1
ATOM 728 C C . GLY A 1 98 ? -1.018 2.857 -2.771 1.00 89.50 98 GLY A C 1
ATOM 729 O O . GLY A 1 98 ? -0.098 2.652 -3.565 1.00 89.50 98 GLY A O 1
ATOM 730 N N . HIS A 1 99 ? -2.241 2.357 -2.966 1.00 89.06 99 HIS A N 1
ATOM 731 C CA . HIS A 1 99 ? -2.589 1.501 -4.112 1.00 89.06 99 HIS A CA 1
ATOM 732 C C . HIS A 1 99 ? -2.540 2.226 -5.449 1.00 89.06 99 HIS A C 1
ATOM 734 O O . HIS A 1 99 ? -2.124 1.649 -6.453 1.00 89.06 99 HIS A O 1
ATOM 740 N N . TYR A 1 100 ? -2.927 3.498 -5.479 1.00 90.31 100 TYR A N 1
ATOM 741 C CA . TYR A 1 100 ? -2.803 4.311 -6.680 1.00 90.31 100 TYR A CA 1
ATOM 742 C C . TYR A 1 100 ? -1.333 4.468 -7.088 1.00 90.31 100 TYR A C 1
ATOM 744 O O . TYR A 1 100 ? -0.988 4.247 -8.248 1.00 90.31 100 TYR A O 1
ATOM 752 N N . MET A 1 101 ? -0.448 4.768 -6.133 1.00 90.56 101 MET A N 1
ATOM 753 C CA . MET A 1 101 ? 0.992 4.861 -6.392 1.00 90.56 101 MET A CA 1
ATOM 754 C C . MET A 1 101 ? 1.578 3.519 -6.841 1.00 90.56 101 MET A C 1
ATOM 756 O O . MET A 1 101 ? 2.412 3.497 -7.746 1.00 90.56 101 MET A O 1
ATOM 760 N N . TYR A 1 102 ? 1.099 2.402 -6.284 1.00 87.56 102 TYR A N 1
ATOM 761 C CA . TYR A 1 102 ? 1.450 1.060 -6.755 1.00 87.56 102 TYR A CA 1
ATOM 762 C C . TYR A 1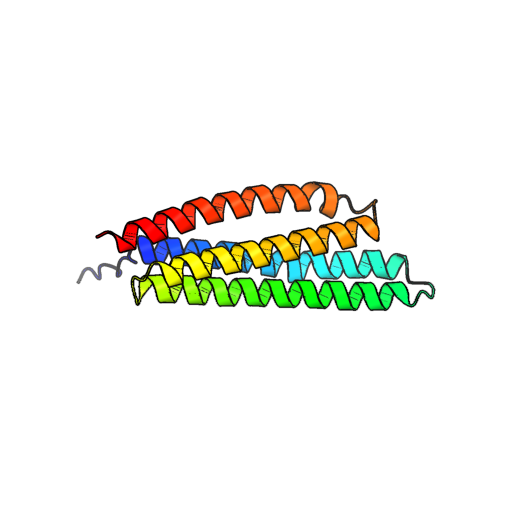 102 ? 1.041 0.842 -8.216 1.00 87.56 102 TYR A C 1
ATOM 764 O O . TYR A 1 102 ? 1.858 0.423 -9.032 1.00 87.56 102 TYR A O 1
ATOM 772 N N . ALA A 1 103 ? -0.199 1.181 -8.579 1.00 89.12 103 ALA A N 1
ATOM 773 C CA . ALA A 1 103 ? -0.691 1.047 -9.946 1.00 89.12 103 ALA A CA 1
ATOM 774 C C . ALA A 1 103 ? 0.113 1.904 -10.938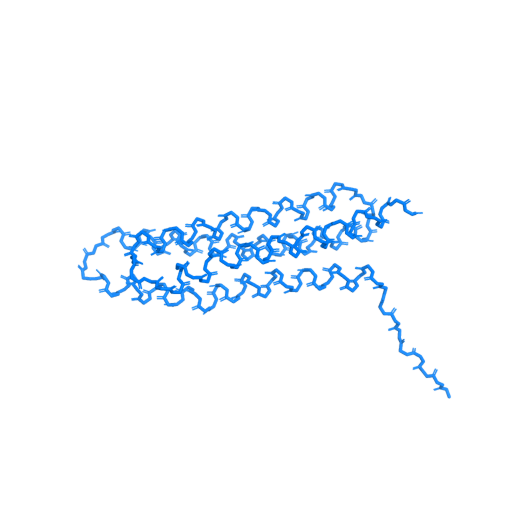 1.00 89.12 103 ALA A C 1
ATOM 776 O O . ALA A 1 103 ? 0.409 1.448 -12.043 1.00 89.12 103 ALA A O 1
ATOM 777 N N . VAL A 1 104 ? 0.502 3.122 -10.544 1.00 90.62 104 VAL A N 1
ATOM 778 C CA . VAL A 1 104 ? 1.398 3.974 -11.341 1.00 90.62 104 VAL A CA 1
ATOM 779 C C . VAL A 1 104 ? 2.773 3.320 -11.497 1.00 90.62 104 VAL A C 1
ATOM 781 O O . VAL A 1 104 ? 3.293 3.286 -12.609 1.00 90.62 104 VAL A O 1
ATOM 784 N N . ALA A 1 105 ? 3.348 2.758 -10.429 1.00 87.06 105 ALA A N 1
ATOM 785 C CA . ALA A 1 105 ? 4.638 2.071 -10.496 1.00 87.06 105 ALA A CA 1
ATOM 786 C C . ALA A 1 105 ? 4.594 0.843 -11.421 1.00 87.06 105 ALA A C 1
ATOM 788 O O . ALA A 1 105 ? 5.479 0.682 -12.258 1.00 87.06 105 ALA A O 1
ATOM 789 N N . VAL A 1 106 ? 3.542 0.020 -11.330 1.00 85.31 106 VAL A N 1
ATOM 790 C CA . VAL A 1 106 ? 3.329 -1.128 -12.226 1.00 85.31 106 VAL A CA 1
ATOM 791 C C . VAL A 1 106 ? 3.199 -0.671 -13.677 1.00 85.31 106 VAL A C 1
ATOM 793 O O . VAL A 1 106 ? 3.834 -1.257 -14.546 1.00 85.31 106 VAL A O 1
ATOM 796 N N . ARG A 1 107 ? 2.426 0.388 -13.954 1.00 87.75 107 ARG A N 1
ATOM 797 C CA . ARG A 1 107 ? 2.286 0.926 -15.319 1.00 87.75 107 ARG A CA 1
ATOM 798 C C . ARG A 1 107 ? 3.620 1.383 -15.895 1.00 87.75 107 ARG A C 1
ATOM 800 O O . ARG A 1 107 ? 3.963 0.959 -16.988 1.00 87.75 107 ARG A O 1
ATOM 807 N N . LEU A 1 108 ? 4.383 2.180 -15.147 1.00 86.25 108 LEU A N 1
ATOM 80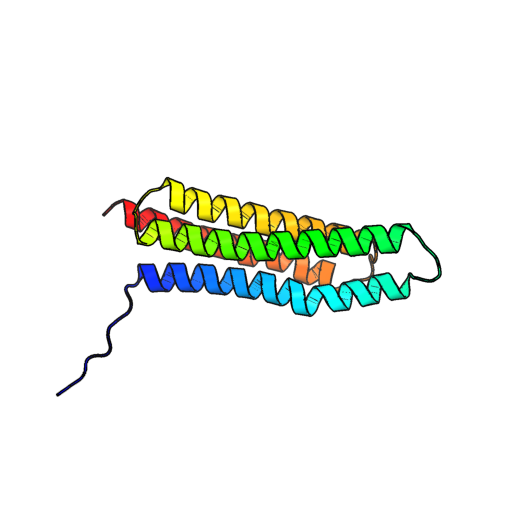8 C CA . LEU A 1 108 ? 5.699 2.651 -15.589 1.00 86.25 108 LEU A CA 1
ATOM 809 C C . LEU A 1 108 ? 6.666 1.492 -15.842 1.00 86.25 108 LEU A C 1
ATOM 811 O O . LEU A 1 108 ? 7.458 1.543 -16.776 1.00 86.25 108 LEU A O 1
ATOM 815 N N . LEU A 1 109 ? 6.589 0.439 -15.028 1.00 81.44 109 LEU A N 1
ATOM 816 C CA . LEU A 1 109 ? 7.412 -0.749 -15.210 1.00 81.44 109 LEU A CA 1
ATOM 817 C C . LEU A 1 109 ? 7.026 -1.531 -16.472 1.00 81.44 109 LEU A C 1
ATOM 819 O O . LEU A 1 109 ? 7.906 -1.967 -17.200 1.00 81.44 109 LEU A O 1
ATOM 823 N N . LEU A 1 110 ? 5.728 -1.666 -16.752 1.00 83.38 110 LEU A N 1
ATOM 824 C CA . LEU A 1 110 ? 5.225 -2.312 -17.968 1.00 83.38 110 LEU A CA 1
ATOM 825 C C . LEU A 1 110 ? 5.494 -1.494 -19.238 1.00 83.38 110 LEU A C 1
ATOM 827 O O . LEU A 1 110 ? 5.661 -2.072 -20.306 1.00 83.38 110 LEU A O 1
ATOM 831 N N . GLU A 1 111 ? 5.525 -0.163 -19.136 1.00 83.19 111 GLU A N 1
ATOM 832 C CA . GLU A 1 111 ? 5.934 0.722 -20.234 1.00 83.19 111 GLU A CA 1
ATOM 833 C C . GLU A 1 111 ? 7.432 0.586 -20.537 1.00 83.19 111 GLU A C 1
ATOM 835 O O . GLU A 1 111 ? 7.821 0.601 -21.702 1.00 83.19 111 GLU A O 1
ATOM 840 N N . ALA A 1 112 ? 8.261 0.428 -19.502 1.00 78.44 112 ALA A N 1
ATOM 841 C CA . ALA A 1 112 ? 9.706 0.268 -19.640 1.00 78.44 112 ALA A CA 1
ATOM 842 C C . ALA A 1 112 ? 10.119 -1.139 -20.097 1.00 78.44 112 ALA A C 1
ATOM 844 O O . ALA A 1 112 ? 11.044 -1.281 -20.893 1.00 78.44 112 ALA A O 1
ATOM 845 N N . ASP A 1 113 ? 9.428 -2.171 -19.612 1.00 77.69 113 ASP A N 1
ATOM 846 C CA . ASP A 1 113 ? 9.618 -3.561 -20.018 1.00 77.69 113 ASP A CA 1
ATOM 847 C C . ASP A 1 113 ? 8.256 -4.265 -20.178 1.00 77.69 113 ASP A C 1
ATOM 849 O O . ASP A 1 113 ? 7.722 -4.854 -19.229 1.00 77.69 113 ASP A O 1
ATOM 853 N N . PRO A 1 114 ? 7.689 -4.268 -21.399 1.00 77.25 114 PRO A N 1
ATOM 854 C CA . PRO A 1 114 ? 6.456 -4.995 -21.695 1.00 77.25 114 PRO A CA 1
ATOM 855 C C . PRO A 1 114 ? 6.570 -6.511 -21.475 1.00 77.25 114 PRO A C 1
ATOM 857 O O . PRO A 1 114 ? 5.546 -7.182 -21.321 1.00 77.25 114 PRO A O 1
ATOM 860 N N . GLY A 1 115 ? 7.796 -7.052 -21.464 1.00 78.31 115 GLY A N 1
ATOM 861 C CA . GLY A 1 115 ? 8.111 -8.456 -21.207 1.00 78.31 115 GLY A CA 1
ATOM 862 C C . GLY A 1 115 ? 8.108 -8.832 -19.724 1.00 78.31 115 GLY A C 1
ATOM 863 O O . GLY A 1 115 ? 8.228 -10.016 -19.395 1.00 78.31 115 GLY A O 1
ATOM 864 N N . PHE A 1 116 ? 7.914 -7.868 -18.819 1.00 76.75 116 PHE A N 1
ATOM 865 C CA . PHE A 1 116 ? 7.880 -8.096 -17.380 1.00 76.75 116 PHE A CA 1
ATOM 866 C C . PHE A 1 116 ? 6.585 -8.809 -16.941 1.00 76.75 116 PHE A C 1
ATOM 868 O O . PHE A 1 116 ? 5.641 -8.214 -16.414 1.00 76.75 116 PHE A O 1
ATOM 875 N N . LEU A 1 117 ? 6.546 -10.132 -17.138 1.00 73.00 117 LEU A N 1
ATOM 876 C CA . LEU A 1 117 ? 5.405 -11.015 -16.836 1.00 73.00 117 LEU A CA 1
ATOM 877 C C . LEU A 1 117 ? 4.903 -10.890 -15.389 1.00 73.00 117 LEU A C 1
ATOM 879 O O . LEU A 1 117 ? 3.700 -10.973 -15.131 1.00 73.00 117 LEU A O 1
ATOM 883 N N . LEU A 1 118 ? 5.820 -10.653 -14.446 1.00 71.06 118 LEU A N 1
ATOM 884 C CA . LEU A 1 118 ? 5.497 -10.399 -13.042 1.00 71.06 118 LEU A CA 1
ATOM 885 C C . LEU A 1 118 ? 4.587 -9.171 -12.889 1.00 71.06 118 LEU A C 1
ATOM 887 O O . LEU A 1 118 ? 3.600 -9.239 -12.163 1.00 71.06 118 LEU A O 1
ATOM 891 N N . GLY A 1 119 ? 4.858 -8.081 -13.609 1.00 72.69 119 GLY A N 1
ATOM 892 C CA . GLY A 1 119 ? 4.032 -6.872 -13.583 1.00 72.69 119 GLY A CA 1
ATOM 893 C C . GLY A 1 119 ? 2.644 -7.094 -14.177 1.00 72.69 119 GLY A C 1
ATOM 894 O O . GLY A 1 119 ? 1.660 -6.623 -13.612 1.00 72.69 119 GLY A O 1
ATOM 895 N N . TRP A 1 120 ? 2.553 -7.866 -15.263 1.00 77.38 120 TRP A N 1
ATOM 896 C CA . TRP A 1 120 ? 1.288 -8.161 -15.943 1.00 77.38 120 TRP A CA 1
ATOM 897 C C . TRP A 1 120 ? 0.338 -9.016 -15.108 1.00 77.38 120 TRP A C 1
ATOM 899 O O . TRP A 1 120 ? -0.869 -8.783 -15.115 1.00 77.38 120 TRP A O 1
ATOM 909 N N . ILE A 1 121 ? 0.875 -10.012 -14.404 1.00 77.19 121 ILE A N 1
ATOM 910 C CA . ILE A 1 121 ? 0.066 -10.984 -13.663 1.00 77.19 121 ILE A CA 1
ATOM 911 C C . ILE A 1 121 ? -0.105 -10.540 -12.209 1.00 77.19 121 ILE A C 1
ATOM 913 O O . ILE A 1 121 ? -1.226 -10.447 -11.710 1.00 77.19 121 ILE A O 1
ATOM 917 N N . VAL A 1 122 ? 0.997 -10.243 -11.518 1.00 77.25 122 VAL A N 1
ATOM 918 C CA . VAL A 1 122 ? 0.976 -9.959 -10.075 1.00 77.25 122 VAL A CA 1
ATOM 919 C C . VAL A 1 122 ? 0.512 -8.532 -9.789 1.00 77.25 122 VAL A C 1
ATOM 921 O O . VAL A 1 122 ? -0.139 -8.304 -8.771 1.00 77.25 122 VAL A O 1
ATOM 924 N N . GLY A 1 123 ? 0.760 -7.580 -10.693 1.00 79.88 123 GLY A N 1
ATOM 925 C CA . GLY A 1 123 ? 0.357 -6.181 -10.522 1.00 79.88 123 GLY A CA 1
ATOM 926 C C . GLY A 1 123 ? -1.162 -6.003 -10.372 1.00 79.88 123 GLY A C 1
ATOM 927 O O . GLY A 1 123 ? -1.627 -5.611 -9.304 1.00 79.88 123 GLY A O 1
ATOM 928 N N . PRO A 1 124 ? -1.976 -6.332 -11.388 1.00 79.88 124 PRO A N 1
ATOM 929 C CA . PRO A 1 124 ? -3.431 -6.208 -11.298 1.00 79.88 124 PRO A CA 1
ATOM 930 C C . PRO A 1 124 ? -4.048 -7.106 -10.218 1.00 79.88 124 PRO A C 1
ATOM 932 O O . PRO A 1 124 ? -4.946 -6.672 -9.496 1.00 79.88 124 PRO A O 1
ATOM 935 N N . ALA A 1 125 ? -3.556 -8.344 -10.081 1.00 82.25 125 ALA A N 1
ATOM 936 C CA . ALA A 1 125 ? -4.079 -9.291 -9.099 1.00 82.25 125 ALA A CA 1
ATOM 937 C C . ALA A 1 125 ? -3.884 -8.792 -7.660 1.00 82.25 125 ALA A C 1
ATOM 939 O O . ALA A 1 125 ? -4.801 -8.894 -6.845 1.00 82.25 125 ALA A O 1
ATOM 940 N N . SER A 1 126 ? -2.721 -8.210 -7.353 1.00 81.12 126 SER A N 1
ATOM 941 C CA . SER A 1 126 ? -2.461 -7.649 -6.027 1.00 81.12 126 SER A CA 1
ATOM 942 C C . SER A 1 126 ? -3.372 -6.459 -5.729 1.00 81.12 126 SER A C 1
ATOM 944 O O . SER A 1 126 ? -3.996 -6.448 -4.672 1.00 81.12 126 SER A O 1
ATOM 946 N N . ILE A 1 127 ? -3.569 -5.532 -6.673 1.00 82.31 127 ILE A N 1
ATOM 947 C CA . ILE A 1 127 ? -4.496 -4.400 -6.491 1.00 82.31 127 ILE A CA 1
ATOM 948 C C . ILE A 1 127 ? -5.892 -4.889 -6.085 1.00 82.31 127 ILE A C 1
ATOM 950 O O . ILE A 1 127 ? -6.456 -4.386 -5.118 1.00 82.31 127 ILE A O 1
ATOM 954 N N . VAL A 1 128 ? -6.443 -5.887 -6.785 1.00 82.44 128 VAL A N 1
ATOM 955 C CA . VAL A 1 128 ? -7.796 -6.396 -6.499 1.00 82.44 128 VAL A CA 1
ATOM 956 C C . VAL A 1 128 ? -7.870 -7.069 -5.127 1.00 82.44 128 VAL A C 1
ATOM 958 O O . VAL A 1 128 ? -8.793 -6.796 -4.357 1.00 82.44 128 VAL A O 1
ATOM 961 N N . VAL A 1 129 ? -6.904 -7.935 -4.808 1.00 82.94 129 VAL A N 1
ATOM 962 C CA . VAL A 1 129 ? -6.892 -8.686 -3.544 1.00 82.94 129 VAL A CA 1
ATOM 963 C C . VAL A 1 129 ? -6.722 -7.750 -2.347 1.00 82.94 129 VAL A C 1
ATOM 965 O O . VAL A 1 129 ? -7.482 -7.853 -1.383 1.00 82.94 129 VAL A O 1
ATOM 968 N N . PHE A 1 130 ? -5.764 -6.823 -2.408 1.00 81.19 130 PHE A N 1
ATOM 969 C CA . PHE A 1 130 ? -5.487 -5.919 -1.294 1.00 81.19 130 PHE A CA 1
ATOM 970 C C . PHE A 1 130 ? -6.586 -4.869 -1.129 1.00 81.19 130 PHE A C 1
ATOM 972 O O . PHE A 1 130 ? -7.073 -4.709 -0.013 1.00 81.19 130 PHE A O 1
ATOM 979 N N . ALA A 1 131 ? -7.091 -4.270 -2.215 1.00 81.75 131 ALA A N 1
ATOM 980 C CA . ALA A 1 131 ? -8.218 -3.340 -2.123 1.00 81.75 131 ALA A CA 1
ATOM 981 C C . ALA A 1 131 ? -9.461 -4.006 -1.509 1.00 81.75 131 ALA A C 1
ATOM 983 O O . ALA A 1 131 ? -10.139 -3.413 -0.671 1.00 81.75 131 ALA A O 1
ATOM 984 N N . GLY A 1 132 ? -9.747 -5.262 -1.876 1.00 83.06 132 GLY A N 1
ATOM 985 C CA . GLY A 1 132 ? -10.824 -6.036 -1.260 1.00 83.06 132 GLY A CA 1
ATOM 986 C C . GLY A 1 132 ? -10.632 -6.220 0.249 1.00 83.06 132 GLY A C 1
ATOM 987 O O . GLY A 1 132 ? -11.567 -5.991 1.020 1.00 83.06 132 GLY A O 1
ATOM 988 N N . ALA A 1 133 ? -9.420 -6.586 0.679 1.00 83.94 133 ALA A N 1
ATOM 989 C CA . ALA A 1 133 ? -9.084 -6.720 2.096 1.00 83.94 133 ALA A CA 1
ATOM 990 C C . ALA A 1 133 ? -9.233 -5.389 2.854 1.00 83.94 133 ALA A C 1
ATOM 992 O O . ALA A 1 133 ? -9.792 -5.369 3.952 1.00 83.94 133 ALA A O 1
ATOM 993 N N . ASP A 1 134 ? -8.823 -4.275 2.246 1.00 86.38 134 ASP A N 1
ATOM 994 C CA . ASP A 1 134 ? -8.932 -2.943 2.840 1.00 86.38 134 ASP A CA 1
ATOM 995 C C . ASP A 1 134 ? -10.375 -2.533 3.109 1.00 86.38 134 ASP A C 1
ATOM 997 O O . ASP A 1 134 ? -10.673 -2.020 4.186 1.00 86.38 134 ASP A O 1
ATOM 1001 N N . PHE A 1 135 ? -11.290 -2.790 2.169 1.00 84.81 135 PHE A N 1
ATOM 1002 C CA . PHE A 1 135 ? -12.705 -2.466 2.359 1.00 84.81 135 PHE A CA 1
ATOM 1003 C C . PHE A 1 135 ? -13.337 -3.269 3.497 1.00 84.81 135 PHE A C 1
ATOM 1005 O O . PHE A 1 135 ? -14.131 -2.722 4.265 1.00 84.81 135 PHE A O 1
ATOM 1012 N N . VAL A 1 136 ? -12.974 -4.549 3.635 1.00 85.75 136 VAL A N 1
ATOM 1013 C CA . VAL A 1 136 ? -13.445 -5.387 4.746 1.00 85.75 136 VAL A CA 1
ATOM 1014 C C . VAL A 1 136 ? -12.929 -4.841 6.077 1.00 85.75 136 VAL A C 1
ATOM 1016 O O . VAL A 1 136 ? -13.718 -4.636 7.000 1.00 85.75 136 VAL A O 1
ATOM 1019 N N . CYS A 1 137 ? -11.631 -4.546 6.169 1.00 83.25 137 CYS A N 1
ATOM 1020 C CA . CYS A 1 137 ? -11.022 -4.017 7.387 1.00 83.25 137 CYS A CA 1
ATOM 1021 C C . CYS A 1 137 ? -11.547 -2.624 7.758 1.00 83.25 137 CYS A C 1
ATOM 1023 O O . CYS A 1 137 ? -11.809 -2.366 8.931 1.00 83.25 137 CYS A O 1
ATOM 1025 N N . PHE A 1 138 ? -11.751 -1.746 6.776 1.00 85.25 138 PHE A N 1
ATOM 1026 C CA . PHE A 1 138 ? -12.321 -0.417 6.980 1.00 85.25 138 PHE A CA 1
ATOM 1027 C C . PHE A 1 138 ? -13.764 -0.475 7.491 1.00 85.25 138 PHE A C 1
ATOM 1029 O O . PHE A 1 138 ? -14.101 0.221 8.448 1.00 85.25 138 PHE A O 1
ATOM 1036 N N . ARG A 1 139 ? -14.612 -1.326 6.896 1.00 85.69 139 ARG A N 1
ATOM 1037 C CA . ARG A 1 139 ? -15.993 -1.524 7.361 1.00 85.69 139 ARG A CA 1
ATOM 1038 C C . ARG A 1 139 ? -16.018 -1.979 8.817 1.00 85.69 139 ARG A C 1
ATOM 1040 O O . ARG A 1 139 ? -16.782 -1.432 9.606 1.00 85.69 139 ARG A O 1
ATOM 1047 N N . ASP A 1 140 ? -15.180 -2.953 9.164 1.00 83.06 140 ASP A N 1
ATOM 1048 C CA . ASP A 1 140 ? -15.078 -3.449 10.535 1.00 83.06 140 ASP A CA 1
ATOM 1049 C C . ASP A 1 140 ? -14.617 -2.334 11.497 1.00 83.06 140 ASP A C 1
ATOM 1051 O O . ASP A 1 140 ? -15.113 -2.270 12.617 1.00 83.06 140 ASP A O 1
ATOM 1055 N N . LEU A 1 141 ? -13.731 -1.425 11.058 1.00 80.88 141 LEU A N 1
ATOM 1056 C CA . LEU A 1 141 ? -13.291 -0.255 11.832 1.00 80.88 141 LEU A CA 1
ATOM 1057 C C . LEU A 1 141 ? -14.409 0.776 12.058 1.00 80.88 141 LEU A C 1
ATOM 1059 O O . LEU A 1 141 ? -14.468 1.387 13.119 1.00 80.88 141 LEU A O 1
ATOM 1063 N N . LEU A 1 142 ? -15.287 0.987 11.072 1.00 82.50 142 LEU A N 1
ATOM 1064 C CA . LEU A 1 142 ? -16.420 1.911 11.201 1.00 82.50 142 LEU A CA 1
ATOM 1065 C C . LEU A 1 142 ? -17.478 1.401 12.180 1.00 82.50 142 LEU A C 1
ATOM 1067 O O . LEU A 1 142 ? -18.023 2.195 12.938 1.00 82.50 142 LEU A O 1
ATOM 1071 N N . GLN A 1 143 ? -17.742 0.092 12.181 1.00 79.94 143 GLN A N 1
ATOM 1072 C CA . GLN A 1 143 ? -18.728 -0.529 13.074 1.00 79.94 143 GLN A CA 1
ATOM 1073 C C . GLN A 1 143 ? -18.364 -0.394 14.561 1.00 79.94 143 GLN A C 1
ATOM 1075 O O . GLN A 1 143 ? -19.243 -0.493 15.401 1.00 79.94 143 GLN A O 1
ATOM 1080 N N . LEU A 1 144 ? -17.095 -0.128 14.888 1.00 67.19 144 LEU A N 1
ATOM 1081 C CA . LEU A 1 144 ? -16.627 0.139 16.254 1.00 67.19 144 LEU A CA 1
ATOM 1082 C C . LEU A 1 144 ? -16.937 1.545 16.772 1.00 67.19 144 LEU A C 1
ATOM 1084 O O . LEU A 1 144 ? -16.900 1.756 17.977 1.00 67.19 144 LEU A O 1
ATOM 1088 N N . GLY A 1 145 ? -17.171 2.516 15.886 1.00 57.44 145 GLY A N 1
ATOM 1089 C CA . GLY A 1 145 ? -17.491 3.890 16.284 1.00 57.44 145 GLY A CA 1
ATOM 1090 C C . GLY A 1 145 ? -18.974 4.123 16.583 1.00 57.44 145 GLY A C 1
ATOM 1091 O O . GLY A 1 145 ? -19.336 5.251 16.907 1.00 57.44 145 GLY A O 1
ATOM 1092 N N . ASP A 1 146 ? -19.805 3.088 16.423 1.00 58.00 146 ASP A N 1
ATOM 1093 C CA . ASP A 1 146 ? -21.267 3.142 16.549 1.00 58.00 146 ASP A CA 1
ATOM 1094 C C . ASP A 1 146 ? -21.792 2.445 17.828 1.00 58.00 146 ASP A C 1
ATOM 1096 O O . ASP A 1 146 ? -23.006 2.431 18.043 1.00 58.00 146 ASP A O 1
ATOM 1100 N N . ASP A 1 147 ? -20.891 1.916 18.670 1.00 46.62 147 ASP A N 1
ATOM 1101 C CA . ASP A 1 147 ? -21.156 1.314 19.992 1.00 46.62 147 ASP A CA 1
ATOM 1102 C C . ASP A 1 147 ? -20.770 2.274 21.138 1.00 46.62 147 ASP A C 1
ATOM 1104 O O . ASP A 1 147 ? -21.472 2.271 22.179 1.00 46.62 147 ASP A O 1
#

pLDDT: mean 80.3, std 10.76, range [42.03, 93.88]

Foldseek 3Di:
DPPPDDDPPPLNVLLVVLLCVQLVVLVCCLPPVLVVLVVLLVVVPPPDPVSVVLNVLLVVLSVLLNVLSVQLSVLSVCCVVPVDLVSLVSSLVSSVSSLVSLLVSLVSSCVSPVPPVCSVPVSVVVSVVSNVSSVVSSVSSNVVSVD

Organism: Triticum aestivum (NCBI:txid4565)

Sequence (147 aa):
M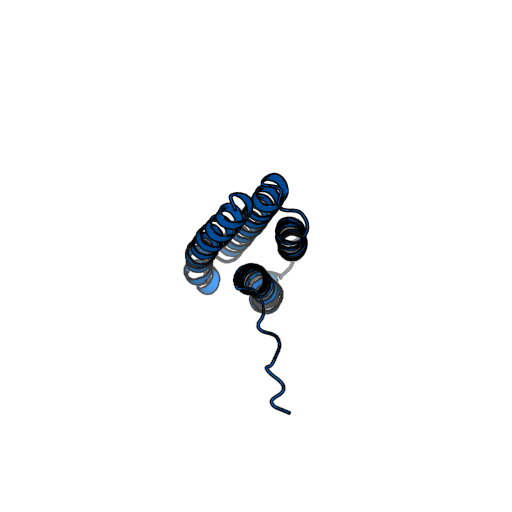DGKKPKIPADVRRASQWALVNASFHLFSFFAVRPSAAYAVAGYEATCSECVALTDKLSGLWLVMLWCAAAQAAAAGLALMLPCRDNANLALRVTIVGHYMYAVAVRLLLEADPGFLLGWIVGPASIVVFAGADFVCFRDLLQLGDD